Protein AF-A0A0R2F1U5-F1 (afdb_monomer)

pLDDT: mean 84.99, std 12.48, range [49.66, 97.75]

Structure (mmCIF, N/CA/C/O backbone):
data_AF-A0A0R2F1U5-F1
#
_entry.id   AF-A0A0R2F1U5-F1
#
loop_
_atom_site.group_PDB
_atom_site.id
_atom_site.type_symbol
_atom_site.label_atom_id
_atom_site.label_alt_id
_atom_site.label_comp_id
_atom_site.label_asym_id
_atom_site.label_entity_id
_atom_site.label_seq_id
_atom_site.pdbx_PDB_ins_code
_atom_site.Cartn_x
_atom_site.Cartn_y
_atom_site.Cartn_z
_atom_site.occupancy
_atom_site.B_iso_or_equiv
_atom_site.auth_seq_id
_atom_site.auth_comp_id
_atom_site.auth_asym_id
_atom_site.auth_atom_id
_atom_site.pdbx_PDB_model_num
ATOM 1 N N . MET A 1 1 ? -11.942 3.545 -13.934 1.00 49.66 1 MET A N 1
ATOM 2 C CA . MET A 1 1 ? -10.469 3.514 -13.863 1.00 49.66 1 MET A CA 1
ATOM 3 C C . MET A 1 1 ? -10.062 2.192 -13.226 1.00 49.66 1 MET A C 1
ATOM 5 O O . MET A 1 1 ? -10.613 1.878 -12.172 1.00 49.66 1 MET A O 1
ATOM 9 N N . PRO A 1 2 ? -9.225 1.363 -13.869 1.00 62.91 2 PRO A N 1
ATOM 10 C CA . PRO A 1 2 ? -8.680 0.163 -13.240 1.00 62.91 2 PRO A CA 1
ATOM 11 C C . PRO A 1 2 ? -7.824 0.566 -12.033 1.00 62.91 2 PRO A C 1
ATOM 13 O O . PRO A 1 2 ? -7.023 1.494 -12.133 1.00 62.91 2 PRO A O 1
ATOM 16 N N . GLY A 1 3 ? -7.997 -0.113 -10.899 1.00 82.81 3 GLY A N 1
ATOM 17 C CA . GLY A 1 3 ? -7.090 0.061 -9.767 1.00 82.81 3 GLY A CA 1
ATOM 18 C C . GLY A 1 3 ? -5.724 -0.520 -10.121 1.00 82.81 3 GLY A C 1
ATOM 19 O O . GLY A 1 3 ? -5.642 -1.515 -10.838 1.00 82.81 3 GLY A O 1
ATOM 20 N N . HIS A 1 4 ? -4.653 0.094 -9.641 1.00 89.50 4 HIS A N 1
ATOM 21 C CA . HIS A 1 4 ? -3.309 -0.464 -9.747 1.00 89.50 4 HIS A CA 1
ATOM 22 C C . HIS A 1 4 ? -2.732 -0.603 -8.342 1.00 89.50 4 HIS A C 1
ATOM 24 O O . HIS A 1 4 ? -3.002 0.230 -7.475 1.00 89.50 4 HIS A O 1
ATOM 30 N N . ALA A 1 5 ? -1.988 -1.681 -8.110 1.00 91.12 5 ALA A N 1
ATOM 31 C CA . ALA A 1 5 ? -1.134 -1.800 -6.937 1.00 91.12 5 ALA A CA 1
ATOM 32 C C . ALA A 1 5 ? 0.176 -1.053 -7.220 1.00 91.12 5 ALA A C 1
ATOM 34 O O . ALA A 1 5 ? 0.674 -1.122 -8.340 1.00 91.12 5 ALA A O 1
ATOM 35 N N . LEU A 1 6 ? 0.686 -0.308 -6.237 1.00 89.06 6 LEU A N 1
ATOM 36 C CA . LEU A 1 6 ? 1.742 0.697 -6.451 1.00 89.06 6 LEU A CA 1
ATOM 37 C C . LEU A 1 6 ? 2.919 0.562 -5.482 1.00 89.06 6 LEU A C 1
ATOM 39 O O . LEU A 1 6 ? 4.051 0.882 -5.829 1.00 89.06 6 LEU A O 1
ATOM 43 N N . CYS A 1 7 ? 2.664 0.084 -4.267 1.00 91.00 7 CYS A N 1
ATOM 44 C CA . CYS A 1 7 ? 3.691 -0.102 -3.255 1.00 91.00 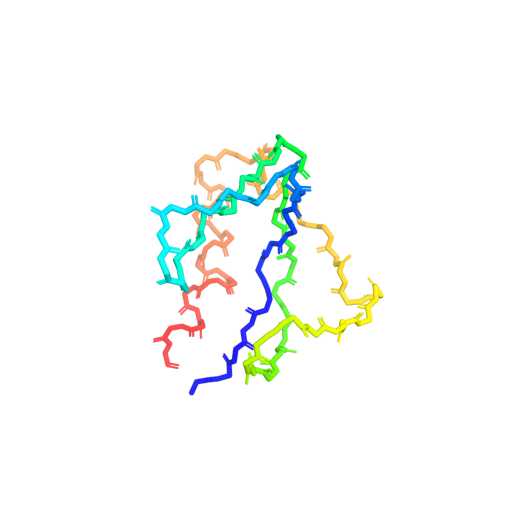7 CYS A CA 1
ATOM 45 C C . CYS A 1 7 ? 3.317 -1.229 -2.293 1.00 91.00 7 CYS A C 1
ATOM 47 O O . CYS A 1 7 ? 2.160 -1.654 -2.210 1.00 91.00 7 CYS A O 1
ATOM 49 N N . VAL A 1 8 ? 4.322 -1.683 -1.554 1.00 93.38 8 VAL A N 1
ATOM 50 C CA . VAL A 1 8 ? 4.188 -2.560 -0.396 1.00 93.38 8 VAL A CA 1
ATOM 51 C C . VAL A 1 8 ? 4.500 -1.739 0.849 1.00 93.38 8 VAL A C 1
ATOM 53 O O . VAL A 1 8 ? 5.456 -0.967 0.869 1.00 93.38 8 VAL A O 1
ATOM 56 N N . VAL A 1 9 ? 3.692 -1.907 1.895 1.00 94.50 9 VAL A N 1
ATOM 57 C CA . VAL A 1 9 ? 3.908 -1.281 3.205 1.00 94.50 9 VAL A CA 1
ATOM 58 C C . VAL A 1 9 ? 3.878 -2.338 4.300 1.00 94.50 9 VAL A C 1
ATOM 60 O O . VAL A 1 9 ? 3.104 -3.294 4.240 1.00 94.50 9 VAL A O 1
ATOM 63 N N . GLN A 1 10 ? 4.696 -2.151 5.330 1.00 95.56 10 GLN A N 1
ATOM 64 C CA . GLN A 1 10 ? 4.674 -2.980 6.531 1.00 95.56 10 GLN A CA 1
ATOM 65 C C . GLN A 1 10 ? 3.677 -2.390 7.528 1.00 95.56 10 GLN A C 1
ATOM 67 O O . GLN A 1 10 ? 3.883 -1.282 8.007 1.00 95.56 10 GLN A O 1
ATOM 72 N N . ILE A 1 11 ? 2.612 -3.111 7.875 1.00 95.50 11 ILE A N 1
ATOM 73 C CA . ILE A 1 11 ? 1.689 -2.680 8.936 1.00 95.50 11 ILE A CA 1
ATOM 74 C C . ILE A 1 11 ? 2.281 -3.095 10.282 1.00 95.50 11 ILE A C 1
ATOM 76 O O . ILE A 1 11 ? 2.481 -4.284 10.522 1.00 95.50 11 ILE A O 1
ATOM 80 N N . VAL A 1 12 ? 2.548 -2.124 11.154 1.00 97.62 12 VAL A N 1
ATOM 81 C CA . VAL A 1 12 ? 3.147 -2.371 12.479 1.00 97.62 12 VAL A CA 1
ATOM 82 C C . VAL A 1 12 ? 2.146 -2.236 13.620 1.00 97.62 12 VAL A C 1
ATOM 84 O O . VAL A 1 12 ? 2.347 -2.826 14.677 1.00 97.62 12 VAL A O 1
ATOM 87 N N . ASP A 1 13 ? 1.071 -1.473 13.418 1.00 97.69 13 ASP A N 1
ATOM 88 C CA . ASP A 1 13 ? 0.012 -1.286 14.410 1.00 97.69 13 ASP A CA 1
ATOM 89 C C . ASP A 1 13 ? -1.290 -0.817 13.739 1.00 97.69 13 ASP A C 1
ATOM 91 O O . ASP A 1 13 ? -1.272 -0.234 12.649 1.00 97.69 13 ASP A O 1
ATOM 95 N N . VAL A 1 14 ? -2.420 -1.044 14.408 1.00 96.56 14 VAL A N 1
ATOM 96 C CA . VAL A 1 14 ? -3.738 -0.526 14.020 1.00 96.56 14 VAL A CA 1
ATOM 97 C C . VAL A 1 14 ? -4.409 0.068 15.253 1.00 96.56 14 VAL A C 1
ATOM 99 O O . VAL A 1 14 ? -4.851 -0.646 16.152 1.00 96.56 14 VAL A O 1
ATOM 102 N N . ILE A 1 15 ? -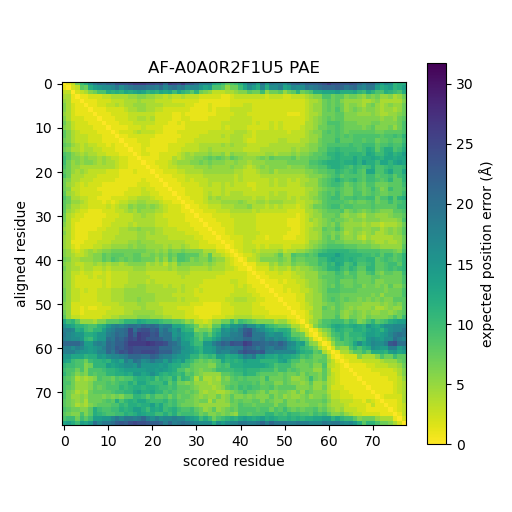4.524 1.394 15.282 1.00 97.75 15 ILE A N 1
ATOM 103 C CA . ILE A 1 15 ? -5.007 2.144 16.441 1.00 97.75 15 ILE A CA 1
ATOM 104 C C . ILE A 1 15 ? -6.461 2.533 16.2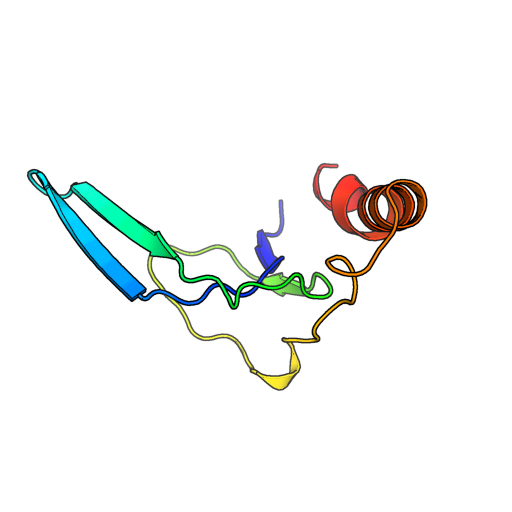30 1.00 97.75 15 ILE A C 1
ATOM 106 O O . ILE A 1 15 ? -6.810 3.182 15.245 1.00 97.75 15 ILE A O 1
ATOM 110 N N . GLN A 1 16 ? -7.326 2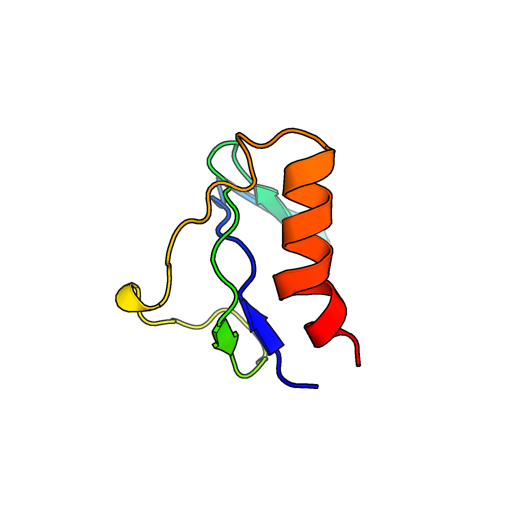.188 17.180 1.00 97.69 16 GLN A N 1
ATOM 111 C CA . GLN A 1 16 ? -8.706 2.657 17.169 1.00 97.69 16 GLN A CA 1
ATOM 112 C C . GLN A 1 16 ? -8.785 4.097 17.688 1.00 97.69 16 GLN A C 1
ATOM 114 O O . GLN A 1 16 ? -8.497 4.363 18.852 1.00 97.69 16 GLN A O 1
ATOM 119 N N . LEU A 1 17 ? -9.230 5.016 16.831 1.00 97.31 17 LEU A N 1
ATOM 120 C CA . LEU A 1 17 ? -9.408 6.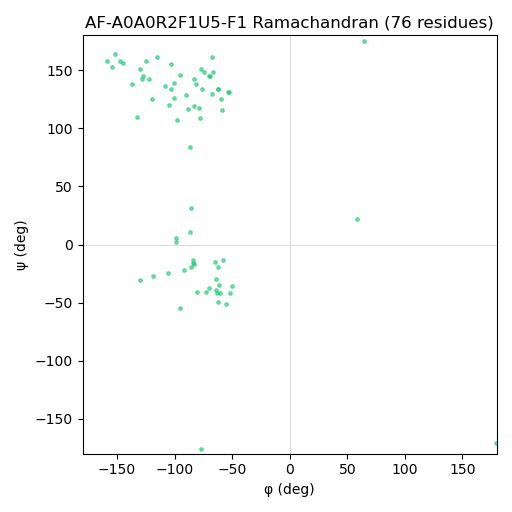432 17.175 1.00 97.31 17 LEU A CA 1
ATOM 121 C C . LEU A 1 17 ? -10.829 6.743 17.676 1.00 97.31 17 LEU A C 1
ATOM 123 O O . LEU A 1 17 ? -11.052 7.743 18.352 1.00 97.31 17 LEU A O 1
ATOM 127 N N . GLY A 1 18 ? -11.806 5.896 17.339 1.00 96.38 18 GLY A N 1
ATOM 128 C CA . GLY A 1 18 ? -13.208 6.074 17.717 1.00 96.38 18 GLY A CA 1
ATOM 129 C C . GLY A 1 18 ? -14.118 4.968 17.171 1.00 96.38 18 GLY A C 1
ATOM 130 O O . GLY A 1 18 ? -13.634 3.962 16.638 1.00 96.38 18 GLY A O 1
ATOM 131 N N . PRO A 1 19 ? -15.451 5.109 17.284 1.00 97.31 19 PRO A N 1
ATOM 132 C CA . PRO A 1 19 ? -16.389 4.145 16.715 1.00 97.31 19 PRO A CA 1
ATOM 133 C C . PRO A 1 19 ? -16.190 4.014 15.199 1.00 97.31 19 PRO A C 1
ATOM 135 O O . PRO A 1 19 ? -16.410 4.967 14.458 1.00 97.31 19 PRO A O 1
ATOM 138 N N . LYS A 1 20 ? -15.779 2.824 14.740 1.00 93.12 20 LYS A N 1
ATOM 139 C CA . LYS A 1 20 ? -15.486 2.515 13.325 1.00 93.12 20 LYS A CA 1
ATOM 140 C C . LYS A 1 20 ? -14.392 3.386 12.677 1.00 93.12 20 LYS A C 1
ATOM 142 O O . LYS A 1 20 ? -14.354 3.485 11.455 1.00 93.12 20 LYS A O 1
ATOM 147 N N . SER A 1 21 ? -13.508 3.992 13.471 1.00 96.38 21 SER A N 1
ATOM 148 C CA . SER A 1 21 ? -12.397 4.815 12.980 1.00 96.38 21 SER A CA 1
ATOM 149 C C . SER A 1 21 ? -11.067 4.230 13.433 1.00 96.38 21 SER A C 1
ATOM 151 O O . SER A 1 21 ? -10.861 4.039 14.634 1.00 96.38 21 SER A O 1
ATOM 153 N N . TYR A 1 22 ? -10.174 3.972 12.479 1.00 96.25 22 TYR A N 1
ATOM 154 C CA . TYR A 1 22 ? -8.895 3.304 12.711 1.00 96.25 22 TYR A CA 1
ATOM 155 C C . TYR A 1 22 ? -7.771 4.000 11.947 1.00 96.25 22 TYR A C 1
ATOM 157 O O . TYR A 1 22 ? -7.942 4.355 10.782 1.00 96.25 22 TYR A O 1
ATOM 165 N N . GLU A 1 23 ? -6.624 4.143 12.596 1.00 96.50 23 GLU A N 1
ATOM 166 C CA . GLU A 1 23 ? -5.365 4.577 12.001 1.00 96.50 23 GLU A CA 1
ATOM 167 C C . GLU A 1 23 ? -4.456 3.366 11.810 1.00 96.50 23 GLU A C 1
ATOM 169 O O . GLU A 1 23 ? -4.327 2.534 12.707 1.00 96.50 23 GLU A O 1
ATOM 174 N N . TRP A 1 24 ? -3.843 3.253 10.635 1.00 96.44 24 TRP A N 1
ATOM 175 C CA . TRP A 1 24 ? -2.923 2.169 10.310 1.00 96.44 24 TRP A CA 1
ATOM 176 C C . TRP A 1 24 ? -1.516 2.741 10.347 1.00 96.44 24 TRP A C 1
ATOM 178 O O . TRP A 1 24 ? -1.210 3.673 9.604 1.00 96.44 24 TRP A O 1
ATOM 188 N N . LYS A 1 25 ? -0.669 2.200 11.221 1.00 96.88 25 LYS A N 1
ATOM 189 C CA . LYS A 1 25 ? 0.728 2.614 11.306 1.00 96.88 25 LYS A CA 1
ATOM 190 C C . LYS A 1 25 ? 1.570 1.759 10.383 1.00 96.88 25 LYS A C 1
ATOM 192 O O . LYS A 1 25 ? 1.529 0.528 10.458 1.00 96.88 25 LYS A O 1
ATOM 197 N N . PHE A 1 26 ? 2.360 2.431 9.556 1.00 95.81 26 PHE A N 1
ATOM 198 C CA . PHE A 1 26 ? 3.317 1.788 8.671 1.00 95.81 26 PHE A CA 1
ATOM 199 C C . PHE A 1 26 ? 4.730 1.852 9.253 1.00 95.81 26 PHE A C 1
ATOM 201 O O . PHE A 1 26 ? 5.121 2.856 9.850 1.00 95.81 26 PHE A O 1
ATOM 208 N N . GLY A 1 27 ? 5.465 0.751 9.120 1.00 93.88 27 GLY A N 1
ATOM 209 C CA . GLY A 1 27 ? 6.883 0.662 9.445 1.00 93.88 27 GLY A CA 1
ATOM 210 C C . GLY A 1 27 ? 7.766 1.294 8.369 1.00 93.88 27 GLY A C 1
ATOM 211 O O . GLY A 1 27 ? 7.272 1.881 7.408 1.00 93.88 27 GLY A O 1
ATOM 212 N N . GLN A 1 28 ? 9.083 1.175 8.541 1.00 90.69 28 GLN A N 1
ATOM 213 C CA . GLN A 1 28 ? 10.068 1.798 7.644 1.00 90.69 28 GLN A CA 1
ATOM 214 C C . GLN A 1 28 ? 10.365 0.966 6.388 1.00 90.69 28 GLN A C 1
ATOM 216 O O . GLN A 1 28 ? 10.882 1.506 5.419 1.00 90.69 28 GLN A O 1
ATOM 221 N N . ASP A 1 29 ? 9.990 -0.315 6.371 1.00 90.25 29 ASP A N 1
ATOM 222 C CA . ASP A 1 29 ? 10.335 -1.261 5.298 1.00 90.25 29 ASP A CA 1
ATOM 223 C C . ASP A 1 29 ? 9.355 -1.222 4.102 1.00 90.25 29 ASP A C 1
ATOM 225 O O . ASP A 1 29 ? 9.075 -2.247 3.474 1.00 90.25 29 ASP A O 1
ATOM 229 N N . GLY A 1 30 ? 8.770 -0.057 3.813 1.00 89.62 30 GLY A N 1
ATOM 230 C CA . GLY A 1 30 ? 7.930 0.141 2.628 1.00 89.62 30 GLY A CA 1
ATOM 231 C C . GLY A 1 30 ? 8.768 0.286 1.356 1.00 89.62 30 GLY A C 1
ATOM 232 O O . GLY A 1 30 ? 9.905 0.740 1.427 1.00 89.62 30 GLY A O 1
ATOM 233 N N . TYR A 1 31 ? 8.220 -0.107 0.204 1.00 89.88 31 TYR A N 1
ATOM 234 C CA . TYR A 1 31 ? 8.885 0.082 -1.091 1.00 89.88 31 TYR A CA 1
ATOM 235 C C . TYR A 1 31 ? 7.904 0.165 -2.263 1.00 89.88 31 TYR A C 1
ATOM 237 O O . TYR A 1 31 ? 6.812 -0.416 -2.232 1.00 89.88 31 TYR A O 1
ATOM 245 N N . TYR A 1 32 ? 8.310 0.862 -3.324 1.00 88.25 32 TYR A N 1
ATOM 246 C CA . TYR A 1 32 ? 7.561 0.907 -4.581 1.00 88.25 32 TYR A CA 1
ATOM 247 C C . TYR A 1 32 ? 7.692 -0.393 -5.378 1.00 88.25 32 TYR A C 1
ATOM 249 O O . TYR A 1 32 ? 8.710 -1.085 -5.340 1.00 88.25 32 TYR A O 1
ATOM 257 N N . ILE A 1 33 ? 6.639 -0.729 -6.120 1.00 90.69 33 ILE A N 1
ATOM 258 C CA . ILE A 1 33 ? 6.610 -1.889 -7.013 1.00 90.69 33 ILE A CA 1
ATOM 259 C C . ILE A 1 33 ? 6.231 -1.454 -8.420 1.00 90.69 33 ILE A C 1
ATOM 261 O O . ILE A 1 33 ? 5.568 -0.433 -8.613 1.00 90.69 33 ILE A O 1
ATOM 265 N N . ARG A 1 34 ? 6.589 -2.270 -9.413 1.00 89.94 34 ARG A N 1
ATOM 266 C CA . ARG A 1 34 ? 6.082 -2.073 -10.772 1.00 89.94 34 ARG A CA 1
ATOM 267 C C . ARG A 1 34 ? 4.558 -2.171 -10.757 1.00 89.94 34 ARG A C 1
ATOM 269 O O . ARG A 1 34 ? 4.040 -3.198 -10.306 1.00 89.94 34 ARG A O 1
ATOM 276 N N . PRO A 1 35 ? 3.828 -1.162 -11.267 1.00 90.62 35 PRO A N 1
ATOM 277 C CA . PRO A 1 35 ? 2.382 -1.195 -11.182 1.00 90.62 35 PRO A CA 1
ATOM 278 C C . PRO A 1 35 ? 1.787 -2.374 -11.941 1.00 90.62 35 PRO A C 1
ATOM 280 O O . PRO A 1 35 ? 2.112 -2.616 -13.105 1.00 90.62 35 PRO A O 1
ATOM 283 N N . PHE A 1 36 ? 0.855 -3.070 -11.299 1.00 91.62 36 PHE A N 1
ATOM 284 C CA . PHE A 1 36 ? 0.046 -4.097 -11.943 1.00 91.62 36 PHE A CA 1
ATOM 285 C C . PHE A 1 36 ? -1.433 -3.875 -11.650 1.00 91.62 36 PHE A C 1
ATOM 287 O O . PHE A 1 36 ? -1.822 -3.308 -10.623 1.00 91.62 36 PHE A O 1
ATOM 294 N N . GLN A 1 37 ? -2.272 -4.301 -12.590 1.00 91.00 37 GLN A N 1
ATOM 295 C CA . GLN A 1 37 ? -3.709 -4.100 -12.496 1.00 91.00 37 GLN A CA 1
ATOM 296 C C . GLN A 1 37 ? -4.308 -4.927 -11.363 1.00 91.00 37 GLN A C 1
ATOM 298 O O . GLN A 1 37 ? -4.150 -6.145 -11.297 1.00 91.00 37 GLN A O 1
ATOM 303 N N . VAL A 1 38 ? -5.089 -4.260 -10.520 1.00 90.12 38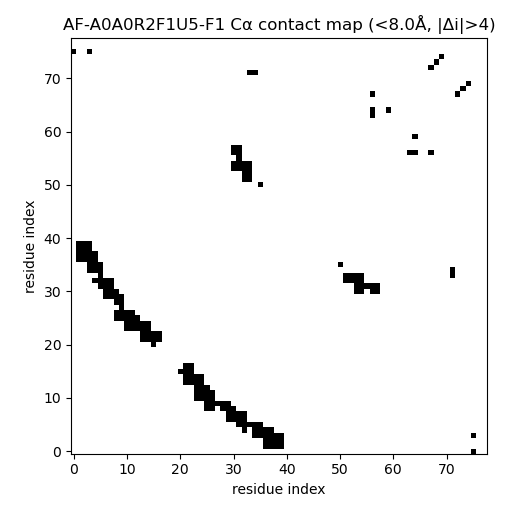 VAL A N 1
ATOM 304 C CA . VAL A 1 38 ? -5.934 -4.886 -9.509 1.00 90.12 38 VAL A CA 1
ATOM 305 C C . VAL A 1 38 ? -7.357 -4.365 -9.619 1.00 90.12 38 VAL A C 1
ATOM 307 O O . VAL A 1 38 ? -7.634 -3.184 -9.836 1.00 90.12 38 VAL A O 1
ATOM 310 N N . LYS A 1 39 ? -8.321 -5.254 -9.402 1.00 86.56 39 LYS A N 1
ATOM 311 C CA . LYS A 1 39 ? -9.699 -4.814 -9.219 1.00 86.56 39 LYS A CA 1
ATOM 312 C C . LYS A 1 39 ? -9.847 -4.278 -7.797 1.00 86.56 39 LYS A C 1
ATOM 314 O O . LYS A 1 39 ? -9.836 -5.060 -6.845 1.00 86.56 39 LYS A O 1
ATOM 319 N N . GLY A 1 40 ? -9.993 -2.958 -7.667 1.00 79.69 40 GLY A N 1
ATOM 320 C CA . GLY A 1 40 ? -10.317 -2.320 -6.393 1.00 79.69 40 GLY A CA 1
ATOM 321 C C . GLY A 1 40 ? -11.575 -2.946 -5.787 1.00 79.69 40 GLY A C 1
ATOM 322 O O . GLY A 1 40 ? -12.575 -3.151 -6.479 1.00 79.69 40 GLY A O 1
ATOM 323 N N . ARG A 1 41 ? -11.507 -3.298 -4.504 1.00 84.38 41 ARG A N 1
ATOM 324 C CA . ARG A 1 41 ? -12.600 -3.925 -3.755 1.00 84.38 41 ARG A CA 1
ATOM 325 C C . ARG A 1 41 ? -12.549 -3.489 -2.296 1.00 84.38 41 ARG 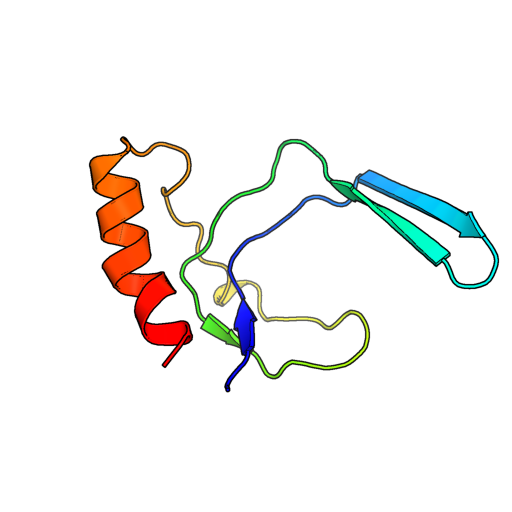A C 1
ATOM 327 O O . ARG A 1 41 ? -11.513 -3.030 -1.825 1.00 84.38 41 ARG A O 1
ATOM 334 N N . GLN A 1 42 ? -13.681 -3.596 -1.605 1.00 85.56 42 GLN A N 1
ATOM 335 C CA . GLN A 1 42 ? -13.739 -3.326 -0.171 1.00 85.56 42 GLN A CA 1
ATOM 336 C C . GLN A 1 42 ? -12.938 -4.376 0.604 1.00 85.56 42 GLN A C 1
ATOM 338 O O . GLN A 1 42 ? -12.915 -5.544 0.214 1.00 85.56 42 GLN A O 1
ATOM 343 N N . HIS A 1 43 ? -12.362 -3.940 1.726 1.00 88.00 43 HIS A N 1
ATOM 344 C CA . HIS A 1 43 ? -11.537 -4.745 2.629 1.00 88.00 43 HIS A CA 1
ATOM 345 C C . HIS A 1 43 ? -10.226 -5.251 2.009 1.00 88.00 43 HIS A C 1
ATOM 347 O O . HIS A 1 43 ? -9.924 -5.017 0.839 1.00 88.00 43 HIS A O 1
ATOM 353 N N . LEU A 1 44 ? -9.414 -5.904 2.841 1.00 90.44 44 LEU A N 1
ATOM 354 C CA . LEU A 1 44 ? -8.171 -6.528 2.409 1.00 90.44 44 LEU A CA 1
ATOM 355 C C . LEU A 1 44 ? -8.460 -7.750 1.536 1.00 90.44 44 LEU A C 1
ATOM 357 O O . LEU A 1 44 ? -9.419 -8.488 1.767 1.00 90.44 44 LEU A O 1
ATOM 361 N N . PHE A 1 45 ? -7.607 -7.967 0.543 1.00 92.06 45 PHE A N 1
ATOM 362 C CA . PHE A 1 45 ? -7.667 -9.123 -0.336 1.00 92.06 45 PHE A CA 1
ATOM 363 C C . PHE A 1 45 ? -6.261 -9.571 -0.712 1.00 92.06 45 PHE A C 1
ATOM 365 O O . PHE A 1 45 ? -5.332 -8.768 -0.722 1.00 92.06 45 PHE A O 1
ATOM 372 N N . ASN A 1 46 ? -6.136 -10.845 -1.070 1.00 92.94 46 ASN A N 1
ATOM 373 C CA . ASN A 1 46 ? -4.862 -11.412 -1.489 1.00 92.94 46 ASN A CA 1
ATOM 374 C C . ASN A 1 46 ? -4.595 -11.113 -2.967 1.00 92.94 46 ASN A C 1
ATOM 376 O O . ASN A 1 46 ? -5.505 -11.162 -3.805 1.00 92.94 46 ASN A O 1
ATOM 380 N N . VAL A 1 47 ? -3.332 -10.840 -3.263 1.00 91.19 47 VAL A N 1
ATOM 381 C CA . VAL A 1 47 ? -2.745 -10.822 -4.604 1.00 91.19 47 VAL A CA 1
ATOM 382 C C . VAL A 1 47 ? -1.702 -11.933 -4.675 1.00 91.19 47 VAL A C 1
ATOM 384 O O . VAL A 1 47 ? -1.303 -12.456 -3.639 1.00 91.19 47 VAL A O 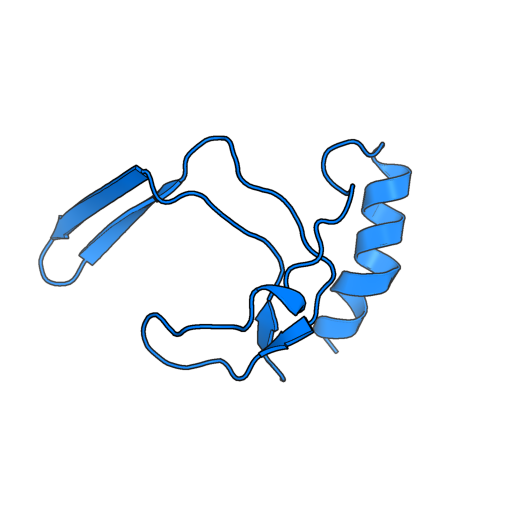1
ATOM 387 N N . ASP A 1 48 ? -1.326 -12.328 -5.884 1.00 93.81 48 ASP A N 1
ATOM 388 C CA . ASP A 1 48 ? -0.257 -13.303 -6.082 1.00 93.81 48 ASP A CA 1
ATOM 389 C C . ASP A 1 48 ? 1.103 -12.624 -5.860 1.00 93.81 48 ASP A C 1
ATOM 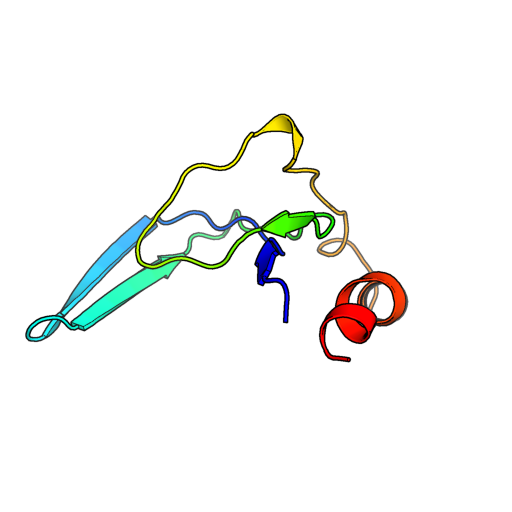391 O O . ASP A 1 48 ? 1.324 -11.522 -6.374 1.00 93.81 48 ASP A O 1
ATOM 395 N N . ASP A 1 49 ? 1.989 -13.263 -5.099 1.00 93.69 49 ASP A N 1
ATOM 396 C CA . ASP A 1 49 ? 3.304 -12.717 -4.747 1.00 93.69 49 ASP A CA 1
ATOM 397 C C . ASP A 1 49 ? 4.178 -12.540 -5.997 1.00 93.69 49 ASP A C 1
ATOM 399 O O . ASP A 1 49 ? 4.959 -11.592 -6.075 1.00 93.69 49 ASP A O 1
ATOM 403 N N . ASP A 1 50 ? 3.973 -13.373 -7.023 1.00 95.19 50 ASP A N 1
ATOM 404 C CA . ASP A 1 50 ? 4.682 -13.293 -8.307 1.00 95.19 50 ASP A CA 1
ATOM 405 C C . ASP A 1 50 ? 4.416 -11.973 -9.061 1.00 95.19 50 ASP A C 1
ATOM 407 O O . ASP A 1 50 ? 5.181 -11.583 -9.948 1.00 95.19 50 ASP A O 1
ATOM 411 N N . LEU A 1 51 ? 3.337 -11.260 -8.716 1.00 93.56 51 LEU A N 1
ATOM 412 C CA . LEU A 1 51 ? 3.023 -9.941 -9.275 1.00 93.56 51 LEU A CA 1
ATOM 413 C C . LEU A 1 51 ? 3.776 -8.807 -8.561 1.00 93.56 51 LEU A C 1
ATOM 415 O O . LEU A 1 51 ? 3.871 -7.700 -9.094 1.00 93.56 51 LEU A O 1
ATOM 419 N N . ILE A 1 52 ? 4.313 -9.060 -7.364 1.00 93.56 52 ILE A N 1
ATOM 420 C CA . ILE A 1 52 ? 4.966 -8.064 -6.513 1.00 93.56 52 ILE A CA 1
ATOM 421 C C . ILE A 1 52 ? 6.438 -7.954 -6.909 1.00 93.56 52 ILE A C 1
ATOM 423 O O . ILE A 1 52 ? 7.338 -8.544 -6.315 1.00 93.56 52 ILE A O 1
ATOM 427 N N . ILE A 1 53 ? 6.695 -7.155 -7.939 1.00 93.19 53 ILE A N 1
ATOM 428 C CA . ILE A 1 53 ? 8.050 -6.895 -8.422 1.00 93.19 53 ILE A CA 1
ATOM 429 C C . ILE A 1 53 ? 8.525 -5.572 -7.828 1.00 93.19 53 ILE A C 1
ATOM 431 O O . ILE A 1 53 ? 8.065 -4.512 -8.259 1.00 93.19 53 ILE A O 1
ATOM 435 N N . LYS A 1 54 ? 9.447 -5.638 -6.855 1.00 89.94 54 LYS A N 1
ATOM 436 C CA . LYS A 1 54 ? 10.099 -4.453 -6.275 1.00 89.94 54 LYS A CA 1
ATOM 437 C C . LYS A 1 54 ? 10.700 -3.589 -7.383 1.00 89.94 54 LYS A C 1
ATOM 439 O O . LYS A 1 54 ? 11.390 -4.099 -8.268 1.00 89.94 54 LYS A O 1
ATOM 444 N N . ASP A 1 55 ? 10.414 -2.296 -7.317 1.00 82.75 55 ASP A N 1
ATOM 445 C CA . ASP A 1 55 ? 11.035 -1.287 -8.160 1.00 82.75 55 ASP A CA 1
ATOM 446 C C . ASP A 1 55 ? 12.096 -0.524 -7.363 1.00 82.75 55 ASP A C 1
ATOM 448 O O . ASP A 1 55 ? 12.038 -0.462 -6.134 1.00 82.75 55 ASP A O 1
ATOM 452 N N . ASN A 1 56 ? 13.080 0.042 -8.056 1.00 69.62 56 ASN A N 1
ATOM 453 C CA . ASN A 1 56 ? 14.210 0.722 -7.412 1.00 69.62 56 ASN A CA 1
ATOM 454 C C . ASN A 1 56 ? 13.933 2.200 -7.096 1.00 69.62 56 ASN A C 1
ATOM 456 O O . ASN A 1 56 ? 14.853 2.909 -6.706 1.00 69.62 56 ASN A O 1
ATOM 460 N N . GLY A 1 57 ? 12.681 2.657 -7.210 1.00 60.19 57 GLY A N 1
ATOM 461 C CA . GLY A 1 57 ? 12.310 4.073 -7.100 1.00 60.19 57 GLY A CA 1
ATOM 462 C C . GLY A 1 57 ? 12.691 4.773 -5.786 1.00 60.19 57 GLY A C 1
ATOM 463 O O . GLY A 1 57 ? 12.652 5.997 -5.737 1.00 60.19 57 GLY A O 1
ATOM 464 N N . ASP A 1 58 ? 13.073 4.028 -4.742 1.00 55.91 58 ASP A N 1
ATOM 465 C CA . ASP A 1 58 ? 13.544 4.573 -3.458 1.00 55.91 58 ASP A CA 1
ATOM 466 C C . ASP A 1 58 ? 15.051 4.912 -3.427 1.00 55.91 58 ASP A C 1
ATOM 468 O O . ASP A 1 58 ? 15.472 5.701 -2.582 1.00 55.91 58 ASP A O 1
ATOM 472 N N . ASP A 1 59 ? 15.862 4.359 -4.339 1.00 55.88 59 ASP A N 1
ATOM 473 C CA . ASP A 1 59 ? 17.317 4.609 -4.432 1.00 55.88 59 ASP A CA 1
ATOM 474 C C . ASP A 1 59 ? 17.671 5.663 -5.508 1.00 55.88 59 ASP A C 1
ATOM 476 O O . ASP A 1 59 ? 18.843 5.909 -5.804 1.00 55.88 59 ASP A O 1
ATOM 480 N N . GLU A 1 60 ? 16.654 6.275 -6.114 1.00 54.84 60 GLU A N 1
ATOM 481 C CA . GLU A 1 60 ? 16.760 7.058 -7.343 1.00 54.84 60 GLU A CA 1
ATOM 482 C C . GLU A 1 60 ? 16.910 8.568 -7.087 1.00 54.84 60 GLU A C 1
ATOM 484 O O . GLU A 1 60 ? 16.372 9.147 -6.140 1.00 54.84 60 GLU A O 1
ATOM 489 N N . THR A 1 61 ? 17.671 9.238 -7.955 1.00 60.19 61 THR A N 1
ATOM 490 C CA . THR A 1 61 ? 17.759 10.709 -7.963 1.00 60.19 61 THR A CA 1
ATOM 491 C C . THR A 1 61 ? 16.427 11.336 -8.403 1.00 60.19 61 THR A C 1
ATOM 493 O O . THR A 1 61 ? 15.621 10.680 -9.060 1.00 60.19 61 THR A O 1
ATOM 496 N N . THR A 1 62 ? 16.193 12.627 -8.119 1.00 65.31 62 THR A N 1
ATOM 497 C CA . THR A 1 62 ? 14.945 13.326 -8.504 1.00 65.31 62 THR A CA 1
ATOM 498 C C . THR A 1 62 ? 14.579 13.143 -9.987 1.00 65.31 62 THR A C 1
ATOM 500 O O . THR A 1 62 ? 13.404 12.996 -10.308 1.00 65.31 62 THR A O 1
ATOM 503 N N . GLU A 1 63 ? 15.566 13.094 -10.890 1.00 71.00 63 GLU A N 1
ATOM 504 C CA . GLU A 1 63 ? 15.345 12.913 -12.336 1.00 71.00 63 GLU A CA 1
ATOM 505 C C . GLU A 1 63 ? 14.864 11.497 -12.706 1.00 71.00 63 GLU A C 1
ATOM 507 O O . GLU A 1 63 ? 14.023 11.331 -13.593 1.00 71.00 63 GLU A O 1
ATOM 512 N N . GLU A 1 64 ? 15.368 10.465 -12.028 1.00 69.44 64 GLU A N 1
ATOM 513 C CA . GLU A 1 64 ? 14.967 9.070 -12.248 1.00 69.44 64 GLU A CA 1
ATOM 514 C C . GLU A 1 64 ? 13.561 8.812 -11.690 1.00 69.44 64 GLU A C 1
ATOM 516 O O . GLU A 1 64 ? 12.717 8.248 -12.392 1.00 69.44 64 GLU A O 1
ATOM 521 N N . SER A 1 65 ? 13.250 9.370 -10.514 1.00 69.62 65 SER A N 1
ATOM 522 C CA . SER A 1 65 ? 11.896 9.341 -9.954 1.00 69.62 65 SER A CA 1
ATOM 523 C C . SER A 1 65 ? 10.878 10.048 -10.859 1.00 69.62 65 SER A C 1
ATOM 525 O O . SER A 1 65 ? 9.778 9.538 -11.075 1.00 69.62 65 SER A O 1
ATOM 527 N N . GLU A 1 66 ? 11.229 11.197 -11.446 1.00 77.12 66 GLU A N 1
ATOM 528 C CA . GLU A 1 66 ? 10.377 11.887 -12.426 1.00 77.12 66 GLU A CA 1
ATOM 529 C C . GLU A 1 66 ? 10.153 11.041 -13.690 1.00 77.12 66 GLU A C 1
ATOM 531 O O . GLU A 1 66 ? 9.030 10.958 -14.203 1.00 77.12 66 GLU A O 1
ATOM 536 N N . ALA A 1 67 ? 11.197 10.371 -14.187 1.00 79.56 67 ALA A N 1
ATOM 537 C CA . ALA A 1 67 ? 11.084 9.461 -15.322 1.00 79.56 67 ALA A CA 1
ATOM 538 C C . ALA A 1 67 ? 10.187 8.253 -15.001 1.00 79.56 67 ALA A C 1
ATOM 540 O O . ALA A 1 67 ? 9.389 7.841 -15.852 1.00 79.56 67 ALA A O 1
ATOM 541 N N . TRP A 1 68 ? 10.274 7.716 -13.781 1.00 77.25 68 TRP A N 1
ATOM 542 C CA . TRP A 1 68 ? 9.402 6.651 -13.293 1.00 77.25 68 TRP A CA 1
ATOM 543 C C . TRP A 1 68 ? 7.942 7.105 -13.239 1.00 77.25 68 TRP A C 1
ATOM 545 O O . TRP A 1 68 ? 7.077 6.437 -13.812 1.00 77.25 68 TRP A O 1
ATOM 555 N N . ILE A 1 69 ? 7.670 8.274 -12.645 1.00 78.81 69 ILE A N 1
ATOM 556 C CA . ILE A 1 69 ? 6.327 8.869 -12.571 1.00 78.81 69 ILE A CA 1
ATOM 557 C C . ILE A 1 69 ? 5.749 9.014 -13.977 1.00 78.81 69 ILE A C 1
ATOM 559 O O . ILE A 1 69 ? 4.672 8.497 -14.271 1.00 78.81 69 ILE A O 1
ATOM 563 N N . LYS A 1 70 ? 6.499 9.619 -14.896 1.00 83.12 70 LYS A N 1
ATOM 564 C CA . LYS A 1 70 ? 6.038 9.819 -16.272 1.00 83.12 70 LYS A CA 1
ATOM 565 C C . LYS A 1 70 ? 5.754 8.507 -17.004 1.00 83.12 70 LYS A C 1
ATOM 567 O O . LYS A 1 70 ? 4.860 8.437 -17.849 1.00 83.12 70 LYS A O 1
ATOM 572 N N . ARG A 1 71 ? 6.537 7.464 -16.722 1.00 82.62 71 ARG A N 1
ATOM 573 C CA . ARG A 1 71 ? 6.426 6.165 -17.393 1.00 82.62 71 ARG A CA 1
ATOM 574 C C . ARG A 1 71 ? 5.304 5.298 -16.835 1.00 82.62 71 ARG A C 1
ATOM 576 O O . ARG A 1 71 ? 4.641 4.617 -17.615 1.00 82.62 71 ARG A O 1
ATOM 583 N N . TYR A 1 72 ? 5.135 5.277 -15.518 1.00 78.75 72 TYR A N 1
ATOM 584 C CA . TYR A 1 72 ? 4.296 4.296 -14.834 1.00 78.75 72 TYR A CA 1
ATOM 585 C C . TYR A 1 72 ? 3.134 4.907 -14.061 1.00 78.75 72 TYR A C 1
ATOM 587 O O . TYR A 1 72 ? 2.127 4.227 -13.908 1.00 78.75 72 TYR A O 1
ATOM 595 N N . TRP A 1 73 ? 3.243 6.154 -13.598 1.00 77.00 73 TRP A N 1
ATOM 596 C CA . TRP A 1 73 ? 2.228 6.818 -12.779 1.00 77.00 73 TRP A CA 1
ATOM 597 C C . TRP A 1 73 ? 1.276 7.678 -13.611 1.00 77.00 73 TRP A C 1
ATOM 599 O O . TRP A 1 73 ? 0.070 7.445 -13.581 1.00 77.00 73 TRP A O 1
ATOM 609 N N . ASP A 1 74 ? 1.799 8.617 -14.404 1.00 83.88 74 ASP A N 1
ATOM 610 C CA . ASP A 1 74 ? 1.000 9.529 -15.239 1.00 83.88 74 ASP A CA 1
ATOM 611 C C . ASP A 1 74 ? -0.020 8.801 -16.135 1.00 83.88 74 ASP A C 1
ATOM 613 O O . ASP A 1 74 ? -1.174 9.238 -16.196 1.00 83.88 74 ASP A O 1
ATOM 617 N N . PRO A 1 75 ? 0.315 7.661 -16.781 1.00 83.56 75 PRO A N 1
ATOM 618 C CA . PRO A 1 75 ? -0.646 6.937 -17.611 1.00 83.56 75 PRO A CA 1
ATOM 619 C C . PRO A 1 75 ? -1.835 6.347 -16.840 1.00 83.56 75 PRO A C 1
ATOM 621 O O . PRO A 1 75 ? -2.816 5.946 -17.462 1.00 83.56 75 PRO A O 1
ATOM 624 N N . LEU A 1 76 ? -1.765 6.259 -15.507 1.00 77.62 76 LEU A N 1
ATOM 625 C CA . LEU A 1 76 ? -2.822 5.683 -14.669 1.00 77.62 76 LEU A CA 1
ATOM 626 C C . LEU A 1 76 ? -3.939 6.685 -14.331 1.00 77.62 76 LEU A C 1
ATOM 628 O O . LEU A 1 76 ? -4.991 6.266 -13.845 1.00 77.62 76 LEU A O 1
ATOM 632 N N . TYR A 1 77 ? -3.721 7.983 -14.580 1.00 64.31 77 TYR A N 1
ATOM 633 C CA . TYR A 1 77 ? -4.658 9.075 -14.269 1.00 64.31 77 TYR A CA 1
ATOM 634 C C . TYR A 1 77 ? -5.509 9.543 -15.460 1.00 64.31 77 TYR A C 1
ATOM 636 O O . TYR A 1 77 ? -6.294 10.482 -15.304 1.00 64.31 77 TYR A O 1
ATOM 644 N N . VAL A 1 78 ? -5.365 8.907 -16.628 1.00 56.12 78 VAL A N 1
ATOM 645 C CA . VAL A 1 78 ? -6.071 9.259 -17.876 1.00 56.12 78 VAL A CA 1
ATOM 646 C C . VAL A 1 78 ? -7.314 8.396 -18.088 1.00 56.12 78 VAL A C 1
ATOM 648 O O . VAL A 1 78 ? -7.246 7.164 -17.871 1.00 56.12 78 VAL A O 1
#

Organism: NCBI:txid1423730

Solvent-accessible surface area (backbone atoms only — not comparable to full-atom values): 5065 Å² total; per-residue (Å²): 129,84,34,64,49,51,62,48,74,36,78,73,48,76,46,78,79,52,94,98,36,72,47,76,39,69,50,86,79,47,48,43,31,54,70,44,84,39,84,78,67,87,75,89,78,89,77,65,71,90,64,67,42,78,42,67,64,84,83,48,55,76,69,53,40,51,52,45,38,62,71,65,47,56,71,70,78,112

Secondary structure (DSSP, 8-state):
--EEEEEE--EEEEEEEETTEEEEEE-S--EEEEEEEE---SS-----GGG--B-STTS--HHHHHHHIIIIIGGGG-

Radius of gyration: 14.86 Å; Cα contacts (8 Å, |Δi|>4): 95; chains: 1; bounding box: 34×27×36 Å

Nearest PDB structures (foldseek):
  7uwk-assembly1_F  TM=2.112E-01  e=8.286E+00  Homo sapiens

Mean predicted aligned error: 6.56 Å

Sequence (78 aa):
MPGHALCVVQIVDVIQLGPKSYEWKFGQDGYYIRPFQVKGRQHLFNVDDDLIIKDNGDDETTEESEAWIKRYWDPLYV

Foldseek 3Di:
DFDKDWKDWAFDDWDDPDDVDIDTDTDPPMFTFQIDTDHDDPDDDDDDVVRGHTDPLVVDDPVVVVVCCVVRPVVVVD